Protein AF-A0A3B0TII8-F1 (afdb_monomer_lite)

Radius of gyration: 18.51 Å; chains: 1; bounding box: 38×20×48 Å

Structure (mmCIF, N/CA/C/O backbone):
data_AF-A0A3B0TII8-F1
#
_entry.id   AF-A0A3B0TII8-F1
#
loop_
_atom_site.group_PDB
_atom_site.id
_atom_site.type_symbol
_atom_s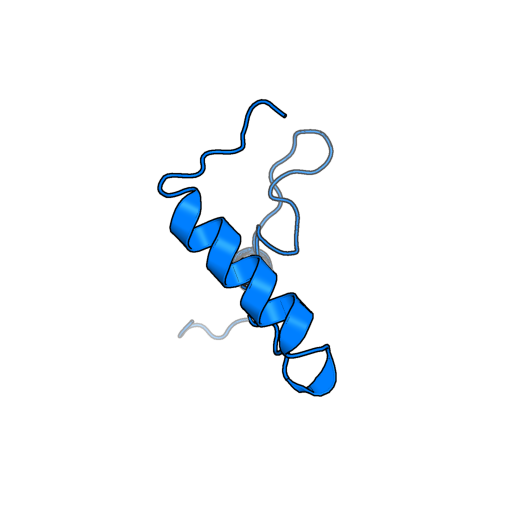ite.label_atom_id
_atom_site.label_alt_id
_atom_site.label_comp_id
_atom_site.label_asym_id
_atom_site.label_entity_id
_atom_site.label_seq_id
_atom_site.pdbx_PDB_ins_code
_atom_site.Cartn_x
_atom_site.Cartn_y
_atom_site.Cartn_z
_atom_site.occupancy
_atom_site.B_iso_or_equiv
_atom_site.auth_seq_id
_atom_site.auth_comp_id
_atom_site.auth_asym_id
_atom_site.auth_atom_id
_atom_site.pdbx_PDB_model_num
ATOM 1 N N . MET A 1 1 ? 12.858 -4.485 14.207 1.00 47.75 1 MET A N 1
ATOM 2 C CA . MET A 1 1 ? 11.870 -3.386 14.344 1.00 47.75 1 MET A CA 1
ATOM 3 C C . MET A 1 1 ? 12.527 -1.992 14.405 1.00 47.75 1 MET A C 1
ATOM 5 O O . MET A 1 1 ? 12.069 -1.147 15.156 1.00 47.75 1 MET A O 1
ATOM 9 N N . LYS A 1 2 ? 13.573 -1.697 13.610 1.00 55.72 2 LYS A N 1
ATOM 10 C CA . LYS A 1 2 ? 14.271 -0.387 13.657 1.00 55.72 2 LYS A CA 1
ATOM 11 C C . LYS A 1 2 ? 13.768 0.663 12.644 1.00 55.72 2 LYS A C 1
ATOM 13 O O . LYS A 1 2 ? 14.253 1.783 12.672 1.00 55.72 2 LYS A O 1
ATOM 18 N N . ASN A 1 3 ? 12.780 0.331 11.804 1.00 84.56 3 ASN A N 1
ATOM 19 C CA . ASN A 1 3 ? 12.358 1.169 10.665 1.00 84.56 3 ASN A CA 1
ATOM 20 C C . ASN A 1 3 ? 10.870 1.569 10.709 1.00 84.56 3 ASN A C 1
ATOM 22 O O . ASN A 1 3 ? 10.285 1.873 9.675 1.00 84.56 3 ASN A O 1
ATOM 26 N N . VAL A 1 4 ? 10.222 1.509 11.876 1.00 92.06 4 VAL A N 1
ATOM 27 C CA . VAL A 1 4 ? 8.799 1.859 12.008 1.00 92.06 4 VAL A CA 1
ATOM 28 C C . VAL A 1 4 ? 8.692 3.229 12.659 1.00 92.06 4 VAL A C 1
ATOM 30 O O . VAL A 1 4 ? 9.026 3.386 13.830 1.00 92.06 4 VAL A O 1
ATOM 33 N N . ILE A 1 5 ? 8.222 4.210 11.893 1.00 94.38 5 ILE A N 1
ATOM 34 C CA . ILE A 1 5 ? 7.951 5.567 12.369 1.00 94.38 5 ILE A CA 1
ATOM 35 C C . ILE A 1 5 ? 6.438 5.762 12.341 1.00 94.38 5 ILE A C 1
ATOM 37 O O . ILE A 1 5 ? 5.818 5.679 11.283 1.00 94.38 5 ILE A O 1
ATOM 41 N N . ILE A 1 6 ? 5.839 6.008 13.507 1.00 95.81 6 ILE A N 1
ATOM 42 C CA . ILE A 1 6 ? 4.405 6.282 13.640 1.00 95.81 6 ILE A CA 1
ATOM 43 C C . ILE A 1 6 ? 4.262 7.721 14.136 1.00 95.81 6 ILE A C 1
ATOM 45 O O . ILE A 1 6 ? 4.429 7.966 15.328 1.00 95.81 6 ILE A O 1
ATOM 49 N N . PRO A 1 7 ? 3.960 8.684 13.251 1.00 96.12 7 PRO A N 1
ATOM 50 C CA . PRO A 1 7 ? 3.891 10.093 13.633 1.00 96.12 7 PRO A CA 1
ATOM 51 C C . PRO A 1 7 ? 2.675 10.417 14.512 1.00 96.12 7 PRO A C 1
ATOM 53 O O . PRO A 1 7 ? 2.689 11.405 15.237 1.00 96.12 7 PRO A O 1
ATOM 56 N N . AS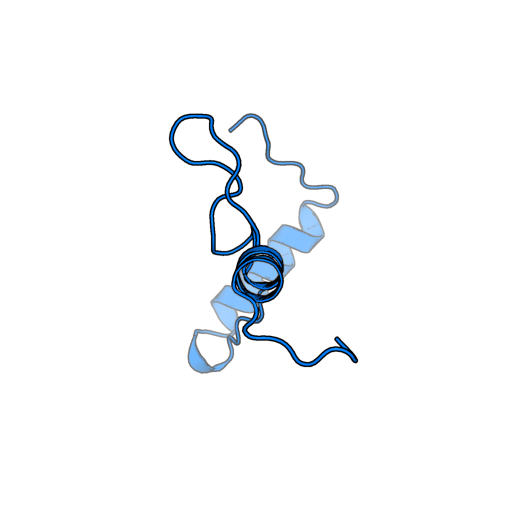N A 1 8 ? 1.616 9.601 14.455 1.00 97.81 8 ASN A N 1
ATOM 57 C CA . ASN A 1 8 ? 0.431 9.752 15.299 1.00 97.81 8 ASN A CA 1
ATOM 58 C C . ASN A 1 8 ? -0.133 8.376 15.684 1.00 97.81 8 ASN A C 1
ATOM 60 O O . ASN A 1 8 ? -0.789 7.706 14.880 1.00 97.81 8 ASN A O 1
ATOM 64 N N . SER A 1 9 ? 0.143 7.954 16.917 1.00 97.31 9 SER A N 1
ATOM 65 C CA . SER A 1 9 ? -0.265 6.655 17.460 1.00 97.31 9 SER A CA 1
ATOM 66 C C . SER A 1 9 ? -1.776 6.522 17.627 1.00 97.31 9 SER A C 1
ATOM 68 O O . SER A 1 9 ? -2.329 5.461 17.339 1.00 97.31 9 SER A O 1
ATOM 70 N N . ASP A 1 10 ? -2.455 7.592 18.037 1.00 98.31 10 ASP A N 1
ATOM 71 C CA . ASP A 1 10 ? -3.885 7.556 18.356 1.00 98.31 10 ASP A CA 1
ATOM 72 C C . ASP A 1 10 ? -4.729 7.415 17.089 1.00 98.31 10 ASP A C 1
ATOM 74 O O . ASP A 1 10 ? -5.663 6.610 17.033 1.00 98.31 10 ASP A O 1
ATOM 78 N N . LYS A 1 11 ? -4.344 8.124 16.019 1.00 98.25 11 LYS A N 1
ATOM 79 C CA . LYS A 1 11 ? -4.965 7.970 14.698 1.00 98.25 11 LYS A CA 1
ATOM 80 C C . LYS A 1 11 ? -4.783 6.550 14.167 1.00 98.25 11 LYS A C 1
ATOM 82 O O . LYS A 1 11 ? -5.732 5.981 13.629 1.00 98.25 11 LYS A O 1
ATOM 87 N N . LEU A 1 12 ? -3.589 5.972 14.324 1.00 97.94 12 LEU A N 1
ATOM 88 C CA . LEU A 1 12 ? -3.325 4.595 13.909 1.00 97.94 12 LEU A CA 1
ATOM 89 C C . LEU A 1 12 ? -4.180 3.600 14.703 1.00 97.94 12 LEU A C 1
ATOM 91 O O . LEU A 1 12 ? -4.756 2.693 14.108 1.00 97.94 12 LEU A O 1
ATOM 95 N N . LYS A 1 13 ? -4.295 3.780 16.024 1.00 98.31 13 LYS A N 1
ATOM 96 C CA . LYS A 1 13 ? -5.130 2.932 16.882 1.00 98.31 13 LYS A CA 1
ATOM 97 C C . LYS A 1 13 ? -6.588 2.937 16.413 1.00 98.31 13 LYS A C 1
ATOM 99 O O . LYS A 1 13 ? -7.121 1.874 16.107 1.00 98.31 13 LYS A O 1
ATOM 104 N N . LYS A 1 14 ? -7.179 4.124 16.241 1.00 98.50 14 LYS A N 1
ATOM 105 C CA . LYS A 1 14 ? -8.567 4.273 15.777 1.00 98.50 14 LYS A CA 1
ATOM 106 C C . LYS A 1 14 ? -8.787 3.698 14.375 1.00 98.50 14 LYS A C 1
ATOM 108 O O . LYS A 1 14 ? -9.816 3.090 14.103 1.00 98.50 14 LYS A O 1
ATOM 113 N N . LEU A 1 15 ? -7.815 3.865 13.474 1.00 97.56 15 LEU A N 1
ATOM 114 C CA . LEU A 1 15 ? -7.877 3.276 12.135 1.00 97.56 15 LEU A CA 1
ATOM 115 C C . LEU A 1 15 ? -7.918 1.741 12.195 1.00 97.56 15 LEU A C 1
ATOM 117 O O . LEU A 1 15 ? -8.714 1.131 11.486 1.00 97.56 15 LEU A O 1
ATOM 121 N N . LYS A 1 16 ? -7.092 1.122 13.049 1.00 97.69 16 LYS A N 1
ATOM 122 C CA . LYS A 1 16 ? -7.078 -0.337 13.232 1.00 97.69 16 LYS A CA 1
ATOM 123 C C . LYS A 1 16 ? -8.399 -0.856 13.801 1.00 97.69 16 LYS A C 1
ATOM 125 O O . LYS A 1 16 ? -8.890 -1.863 13.302 1.00 97.69 16 LYS A O 1
ATOM 130 N N . GLU A 1 17 ? -8.966 -0.168 14.792 1.00 98.38 17 GLU A N 1
ATOM 131 C CA . GLU A 1 17 ? -10.278 -0.496 15.377 1.00 98.38 17 GLU A CA 1
ATOM 132 C C . GLU A 1 17 ? -11.380 -0.445 14.308 1.00 98.38 17 GLU A C 1
ATOM 134 O O . GLU A 1 17 ? -12.054 -1.441 14.073 1.00 98.38 17 GLU A O 1
ATOM 139 N N . ASN A 1 18 ? -11.463 0.648 13.542 1.00 97.75 18 ASN A N 1
ATOM 140 C CA . ASN A 1 18 ? -12.459 0.792 12.475 1.00 97.75 18 ASN A CA 1
ATOM 141 C C . ASN A 1 18 ? -12.360 -0.298 11.391 1.00 97.75 18 ASN A C 1
ATOM 143 O O . ASN A 1 18 ? -13.382 -0.762 10.887 1.00 97.75 18 ASN A O 1
ATOM 147 N N . ILE A 1 19 ? -11.139 -0.688 10.998 1.00 97.75 19 ILE A N 1
ATOM 148 C CA . ILE A 1 19 ? -10.927 -1.765 10.017 1.00 97.75 19 ILE A CA 1
ATOM 149 C C . ILE A 1 19 ? -11.386 -3.110 10.592 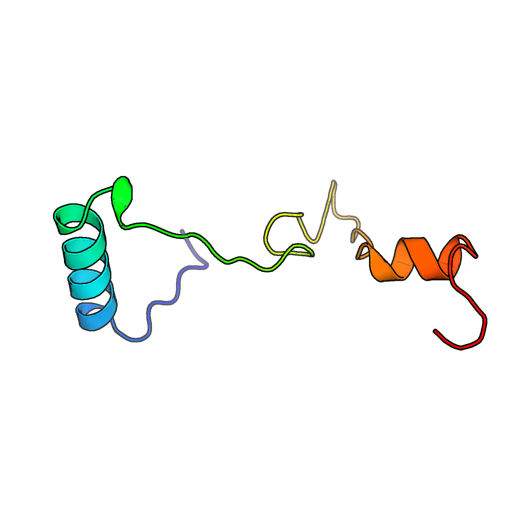1.00 97.75 19 ILE A C 1
ATOM 151 O O . ILE A 1 19 ? -12.049 -3.875 9.889 1.00 97.75 19 ILE A O 1
ATOM 155 N N . ALA A 1 20 ? -11.053 -3.392 11.855 1.00 97.31 20 ALA A N 1
ATOM 156 C CA . ALA A 1 20 ? -11.445 -4.626 12.527 1.00 97.31 20 ALA A CA 1
ATOM 157 C C . ALA A 1 20 ? -12.973 -4.732 12.667 1.00 97.31 20 ALA A C 1
ATOM 159 O O . ALA A 1 20 ? -13.550 -5.742 12.262 1.00 97.31 20 ALA A O 1
ATOM 160 N N . ASP A 1 21 ? -13.626 -3.668 13.138 1.00 98.19 21 ASP A N 1
ATOM 161 C CA . ASP A 1 21 ? -15.077 -3.617 13.347 1.00 98.19 21 ASP A CA 1
ATOM 162 C C . ASP A 1 21 ? -15.858 -3.644 12.022 1.00 98.19 21 ASP A C 1
ATOM 164 O O . ASP A 1 21 ? -16.951 -4.209 11.931 1.00 98.19 21 ASP A O 1
ATOM 168 N N . GLY A 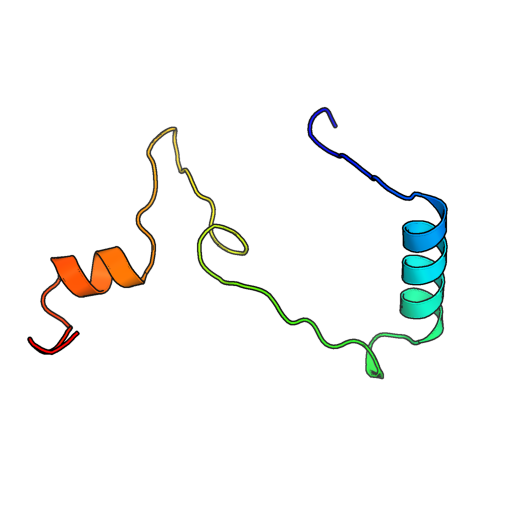1 22 ? -15.302 -3.045 10.964 1.00 97.06 22 GLY A N 1
ATOM 169 C CA . GLY A 1 22 ? -15.911 -3.018 9.633 1.00 97.06 22 GLY A CA 1
ATOM 170 C C . GLY A 1 22 ? -15.921 -4.379 8.928 1.00 97.06 22 GLY A C 1
ATOM 171 O O . GLY A 1 22 ? -16.842 -4.662 8.152 1.00 97.06 22 GLY A O 1
ATOM 172 N N . GLY A 1 23 ? -14.926 -5.222 9.212 1.00 96.88 23 GLY A N 1
ATOM 173 C CA . GLY A 1 23 ? -14.774 -6.560 8.646 1.00 96.88 23 GLY A CA 1
ATOM 174 C C . GLY A 1 23 ? -14.355 -6.588 7.169 1.00 96.88 23 GLY A C 1
ATOM 175 O O . GLY A 1 23 ? -14.424 -5.601 6.435 1.00 96.88 23 GLY A O 1
ATOM 176 N N . ALA A 1 24 ? -13.946 -7.770 6.698 1.00 95.94 24 ALA A N 1
ATOM 177 C CA . ALA A 1 24 ? -13.334 -7.945 5.374 1.00 95.94 24 ALA A CA 1
ATOM 178 C C . ALA A 1 24 ? -14.238 -7.535 4.199 1.00 95.94 24 ALA A C 1
ATOM 180 O O . ALA A 1 24 ? -13.748 -7.040 3.191 1.00 95.94 24 ALA A O 1
ATOM 181 N N . LYS A 1 25 ? -15.565 -7.677 4.332 1.00 97.50 25 LYS A N 1
ATOM 182 C CA . LYS A 1 25 ? -16.522 -7.292 3.277 1.00 97.50 25 LYS A CA 1
ATOM 183 C C . 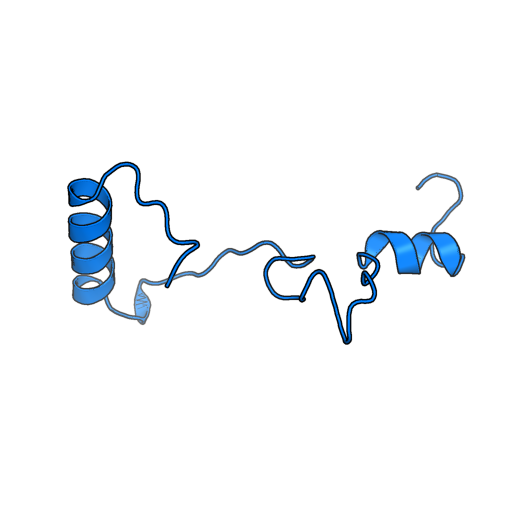LYS A 1 25 ? -16.507 -5.792 2.962 1.00 97.50 25 LYS A C 1
ATOM 185 O O . LYS A 1 25 ? -16.967 -5.402 1.896 1.00 97.50 25 LYS A O 1
ATOM 190 N N . LYS A 1 26 ? -16.025 -4.964 3.892 1.00 97.00 26 LYS A N 1
ATOM 191 C CA . LYS A 1 26 ? -15.927 -3.505 3.747 1.00 97.00 26 LYS A CA 1
ATOM 192 C C . LYS A 1 26 ? -14.487 -3.030 3.538 1.00 97.00 26 LYS A C 1
ATOM 194 O O . LYS A 1 26 ? -14.254 -1.826 3.479 1.00 97.00 26 LYS A O 1
ATOM 199 N N . LEU A 1 27 ? -13.526 -3.950 3.450 1.00 96.75 27 LEU A N 1
ATOM 200 C CA . LEU A 1 27 ? -12.121 -3.625 3.257 1.00 96.75 27 LEU A CA 1
ATOM 201 C C . LEU A 1 27 ? -11.773 -3.681 1.770 1.00 96.75 27 LEU A C 1
ATOM 203 O O . LEU A 1 27 ? -11.911 -4.717 1.125 1.00 96.75 27 LEU A O 1
ATOM 207 N N . HIS A 1 28 ? -11.266 -2.570 1.249 1.00 96.75 28 HIS A N 1
ATOM 208 C CA . HIS A 1 28 ? -10.652 -2.495 -0.070 1.00 96.75 28 HIS A CA 1
ATOM 209 C C . HIS A 1 28 ? -9.178 -2.115 0.088 1.00 96.75 28 HIS A C 1
ATOM 211 O O . HIS A 1 28 ? -8.853 -1.214 0.863 1.00 96.75 28 HIS A O 1
ATOM 217 N N . VAL A 1 29 ? -8.293 -2.805 -0.631 1.00 95.56 29 VAL A N 1
ATOM 218 C CA . VAL A 1 29 ? -6.850 -2.541 -0.616 1.00 95.56 29 VAL A CA 1
ATOM 219 C C . VAL A 1 29 ? -6.461 -1.883 -1.932 1.00 95.56 29 VAL A C 1
ATOM 221 O O . VAL A 1 29 ? -6.647 -2.470 -2.994 1.00 95.56 29 VAL A O 1
ATOM 224 N N . LEU A 1 30 ? -5.889 -0.685 -1.838 1.00 96.62 30 LEU A N 1
ATOM 225 C CA . LEU A 1 30 ? -5.285 0.042 -2.948 1.00 96.62 30 LEU A CA 1
ATOM 226 C C . LEU A 1 30 ? -3.806 0.256 -2.622 1.00 96.62 30 LEU A C 1
ATOM 228 O O . LEU A 1 30 ? -3.485 0.842 -1.587 1.00 96.62 30 LEU A O 1
ATOM 232 N N . ALA A 1 31 ? -2.918 -0.234 -3.482 1.00 94.38 31 ALA A N 1
ATOM 233 C CA . ALA A 1 31 ? -1.476 -0.154 -3.289 1.00 94.38 31 ALA A CA 1
ATOM 234 C C . ALA A 1 31 ? -0.763 0.137 -4.614 1.00 94.38 31 ALA A C 1
ATOM 236 O O . ALA A 1 31 ? -1.230 -0.272 -5.676 1.00 94.38 31 ALA A O 1
ATOM 237 N N . ASP A 1 32 ? 0.373 0.828 -4.523 1.00 93.44 32 ASP A N 1
ATOM 238 C CA . ASP A 1 32 ? 1.342 0.930 -5.616 1.00 93.44 32 ASP A CA 1
ATOM 239 C C . ASP A 1 32 ? 2.045 -0.425 -5.830 1.00 93.44 32 ASP A C 1
ATOM 241 O O . ASP A 1 32 ? 2.061 -1.271 -4.933 1.00 93.44 32 ASP A O 1
ATOM 245 N N . PHE A 1 33 ? 2.619 -0.651 -7.010 1.00 88.44 33 PHE A N 1
ATOM 246 C CA . PHE A 1 33 ? 3.266 -1.915 -7.358 1.00 88.44 33 PHE A CA 1
ATOM 247 C C . PHE A 1 33 ? 4.778 -1.871 -7.120 1.00 88.44 33 PHE A C 1
ATOM 249 O O . PHE A 1 33 ? 5.296 -2.572 -6.242 1.00 88.44 33 PHE A O 1
ATOM 256 N N . ASP A 1 34 ? 5.491 -1.044 -7.886 1.00 88.69 34 ASP A N 1
ATOM 257 C CA . ASP A 1 34 ? 6.950 -1.023 -7.888 1.00 88.69 34 ASP A CA 1
ATOM 258 C C . ASP A 1 34 ? 7.496 -0.547 -6.537 1.00 88.69 34 ASP A C 1
ATOM 260 O O . ASP A 1 34 ? 7.146 0.521 -6.046 1.00 88.69 34 ASP A O 1
ATOM 264 N N . ARG A 1 35 ? 8.392 -1.333 -5.926 1.00 87.19 35 ARG A N 1
ATOM 265 C CA . ARG A 1 35 ? 9.011 -1.041 -4.613 1.00 87.19 35 ARG A CA 1
ATOM 266 C C . ARG A 1 35 ? 8.037 -1.004 -3.424 1.00 87.19 35 ARG A C 1
ATOM 268 O O . ARG A 1 35 ? 8.478 -0.711 -2.313 1.00 87.19 35 ARG A O 1
ATOM 275 N N . THR A 1 36 ? 6.759 -1.315 -3.643 1.00 88.88 36 THR A N 1
ATOM 276 C CA . THR A 1 36 ? 5.743 -1.486 -2.594 1.00 88.88 36 THR A CA 1
ATOM 277 C C . THR A 1 36 ? 5.351 -2.958 -2.472 1.00 88.88 36 THR A C 1
ATOM 279 O O . THR A 1 36 ? 5.511 -3.543 -1.403 1.00 88.88 36 THR A O 1
ATOM 282 N N . LEU A 1 37 ? 4.887 -3.577 -3.565 1.00 88.44 37 LEU A N 1
ATOM 283 C CA . LEU A 1 37 ? 4.636 -5.022 -3.639 1.00 88.44 37 LEU A CA 1
ATOM 284 C C . LEU A 1 37 ? 5.871 -5.788 -4.123 1.00 88.44 37 LEU A C 1
ATOM 286 O O . LEU A 1 37 ? 6.092 -6.924 -3.706 1.00 88.44 37 LEU A O 1
ATOM 290 N N . THR A 1 38 ? 6.692 -5.168 -4.974 1.00 87.19 38 THR A N 1
ATOM 291 C CA . THR A 1 38 ? 8.012 -5.693 -5.346 1.00 87.19 38 THR A CA 1
ATOM 292 C C . THR A 1 38 ? 9.098 -5.132 -4.437 1.00 87.19 38 THR A C 1
ATOM 294 O O . THR A 1 38 ? 8.985 -4.025 -3.912 1.00 87.19 38 THR A O 1
ATOM 297 N N . THR A 1 39 ? 10.176 -5.885 -4.219 1.00 80.12 39 THR A N 1
ATOM 298 C CA . THR A 1 39 ? 11.307 -5.392 -3.429 1.00 80.12 39 THR A CA 1
ATOM 299 C C . THR A 1 39 ? 12.197 -4.487 -4.275 1.00 80.12 39 THR A C 1
ATOM 301 O O . THR A 1 39 ? 12.446 -4.739 -5.452 1.00 80.12 39 THR A O 1
ATOM 304 N N . ALA A 1 40 ? 12.732 -3.429 -3.662 1.00 78.31 40 ALA A N 1
ATOM 305 C CA . ALA A 1 40 ? 13.679 -2.544 -4.340 1.00 78.31 40 ALA A CA 1
ATOM 306 C C . ALA A 1 40 ? 15.036 -3.222 -4.625 1.00 78.31 40 ALA A C 1
ATOM 308 O O . ALA A 1 40 ? 15.766 -2.773 -5.510 1.00 78.31 40 ALA A O 1
ATOM 309 N N . PHE A 1 41 ? 15.361 -4.293 -3.890 1.00 79.19 41 PHE A N 1
ATOM 310 C CA . PHE A 1 41 ? 16.617 -5.031 -3.992 1.00 79.19 41 PHE A CA 1
ATOM 311 C C . PHE A 1 41 ? 16.390 -6.544 -3.902 1.00 79.19 41 PHE A C 1
ATOM 313 O O . PHE A 1 41 ? 15.484 -7.000 -3.199 1.00 79.19 41 PHE A O 1
ATOM 320 N N . VAL A 1 42 ? 17.239 -7.308 -4.587 1.00 78.19 42 VAL A N 1
ATOM 321 C CA . VAL A 1 42 ? 17.373 -8.770 -4.475 1.00 78.19 42 VAL A CA 1
ATOM 322 C C . VAL A 1 42 ? 18.872 -9.066 -4.471 1.00 78.19 42 VAL A C 1
ATOM 324 O O . VAL A 1 42 ? 19.575 -8.576 -5.347 1.00 78.19 42 VAL A O 1
ATOM 327 N N . ASP A 1 43 ? 19.366 -9.785 -3.461 1.00 83.00 43 ASP A N 1
ATOM 328 C CA . ASP A 1 43 ? 20.796 -10.110 -3.280 1.00 83.00 43 ASP A CA 1
ATOM 329 C C . ASP A 1 43 ? 21.743 -8.892 -3.275 1.00 83.00 43 ASP A C 1
ATOM 331 O O . ASP A 1 43 ? 22.887 -8.955 -3.709 1.00 83.00 43 ASP A O 1
ATOM 335 N N . GLY A 1 44 ? 21.259 -7.751 -2.773 1.00 82.75 44 GLY A N 1
ATOM 336 C CA . GLY A 1 44 ? 22.017 -6.494 -2.735 1.00 82.75 44 GLY A CA 1
ATOM 337 C C . GLY A 1 44 ? 21.988 -5.698 -4.043 1.00 82.75 44 GLY A C 1
ATOM 338 O O . GLY A 1 44 ? 22.354 -4.524 -4.043 1.00 82.75 44 GLY A O 1
ATOM 339 N N . GLU A 1 45 ? 21.471 -6.273 -5.128 1.00 82.25 45 GLU A N 1
ATOM 340 C CA . GLU A 1 45 ? 21.311 -5.581 -6.403 1.00 82.25 45 GLU A CA 1
ATOM 341 C C . GLU A 1 45 ? 19.952 -4.897 -6.511 1.00 82.25 45 GLU A C 1
ATOM 343 O O . GLU A 1 45 ? 18.908 -5.450 -6.150 1.00 82.25 45 GLU A O 1
ATOM 348 N N . ARG A 1 46 ? 19.954 -3.668 -7.032 1.00 82.88 46 ARG A N 1
ATOM 349 C CA . ARG A 1 46 ? 18.732 -2.890 -7.239 1.00 82.88 46 ARG A CA 1
ATOM 350 C C . ARG A 1 46 ? 17.927 -3.484 -8.389 1.00 82.88 46 ARG A C 1
ATOM 352 O O . ARG A 1 46 ? 18.442 -3.628 -9.495 1.00 82.88 46 ARG A O 1
ATOM 359 N N . ARG A 1 47 ? 16.639 -3.748 -8.161 1.00 85.38 47 ARG A N 1
ATOM 360 C CA . ARG A 1 47 ? 15.735 -4.197 -9.226 1.00 85.38 47 ARG A CA 1
ATOM 361 C C . ARG A 1 47 ? 15.114 -3.007 -9.973 1.00 85.38 47 ARG A C 1
ATOM 363 O O . ARG A 1 47 ? 14.727 -2.020 -9.334 1.00 85.38 47 ARG A O 1
ATOM 370 N N . PRO A 1 48 ? 15.041 -3.066 -11.317 1.00 84.44 48 PRO A N 1
ATOM 371 C CA . PRO A 1 48 ? 14.371 -2.044 -12.109 1.00 84.44 48 PRO A CA 1
ATOM 372 C C . PRO A 1 48 ? 12.862 -2.071 -11.848 1.00 84.44 48 PRO A C 1
ATOM 374 O O . PRO A 1 48 ? 12.288 -3.120 -11.567 1.00 84.44 48 PRO A O 1
ATOM 377 N N . SER A 1 49 ? 12.223 -0.907 -11.947 1.00 85.94 49 SER A N 1
ATOM 378 C CA . SER A 1 49 ? 10.759 -0.815 -12.024 1.00 85.94 49 SER A CA 1
ATOM 379 C C . SER A 1 49 ? 10.253 -1.420 -13.331 1.00 85.94 49 SER A C 1
ATOM 381 O O . SER A 1 49 ? 10.999 -1.433 -14.316 1.00 85.94 49 SER A O 1
ATOM 383 N N . ILE A 1 50 ? 8.979 -1.817 -13.384 1.00 88.44 50 ILE A N 1
ATOM 384 C CA . ILE A 1 50 ? 8.353 -2.327 -14.617 1.00 88.44 50 ILE A CA 1
ATOM 385 C C . ILE A 1 50 ? 8.596 -1.370 -15.787 1.00 88.44 50 ILE A C 1
ATOM 387 O O . ILE A 1 50 ? 9.004 -1.799 -16.864 1.00 88.44 50 ILE A O 1
ATOM 391 N N . ILE A 1 51 ? 8.423 -0.064 -15.573 1.00 86.12 51 ILE A N 1
ATOM 392 C CA . ILE A 1 51 ? 8.582 0.913 -16.654 1.00 86.12 51 ILE A CA 1
ATOM 393 C C . ILE A 1 51 ? 10.001 0.969 -17.232 1.00 86.12 51 ILE A C 1
ATOM 395 O O . ILE A 1 51 ? 10.174 1.212 -18.423 1.00 86.12 51 ILE A O 1
ATOM 399 N N . SER A 1 52 ? 11.019 0.703 -16.413 1.00 86.38 52 SER A N 1
ATOM 400 C CA . SER A 1 52 ? 12.407 0.655 -16.882 1.00 86.38 52 SER A CA 1
ATOM 401 C C . SER A 1 52 ? 12.610 -0.540 -17.806 1.00 86.38 52 SER A C 1
ATOM 403 O O . SER A 1 52 ? 13.152 -0.384 -18.891 1.00 86.38 52 SER A O 1
ATOM 405 N N . VAL A 1 53 ? 12.075 -1.703 -17.423 1.00 88.88 53 VAL A N 1
ATOM 406 C CA . VAL A 1 53 ? 12.134 -2.918 -18.246 1.00 88.88 53 VAL A CA 1
ATOM 407 C C . VAL A 1 53 ? 11.426 -2.714 -19.589 1.00 88.88 53 VAL A C 1
ATOM 409 O O . VAL A 1 53 ? 11.929 -3.151 -20.621 1.00 88.88 53 VAL A O 1
ATOM 412 N N . LEU A 1 54 ? 10.280 -2.027 -19.596 1.00 89.88 54 LEU A N 1
ATOM 413 C CA . LEU A 1 54 ? 9.526 -1.768 -20.825 1.00 89.88 54 LEU A CA 1
ATOM 414 C C . LEU A 1 54 ? 10.265 -0.829 -21.794 1.00 89.88 54 LEU A C 1
ATOM 416 O O . LEU A 1 54 ? 10.254 -1.082 -22.999 1.00 89.88 54 LEU A O 1
ATOM 420 N N . ARG A 1 55 ? 10.929 0.213 -21.273 1.00 87.25 55 ARG A N 1
ATOM 421 C CA . ARG A 1 55 ? 11.755 1.142 -22.066 1.00 87.25 55 ARG A CA 1
ATOM 422 C C . ARG A 1 55 ? 12.977 0.453 -22.656 1.00 87.25 55 ARG A C 1
ATOM 424 O O . ARG A 1 55 ? 13.184 0.520 -23.863 1.00 87.25 55 ARG A O 1
ATOM 431 N N . ASP A 1 56 ? 13.733 -0.254 -21.822 1.00 88.38 56 ASP A N 1
ATOM 432 C CA . ASP A 1 56 ? 14.977 -0.907 -22.241 1.00 88.38 56 ASP A CA 1
ATOM 433 C C . ASP A 1 56 ? 14.715 -2.064 -23.221 1.00 88.38 56 ASP A C 1
ATOM 435 O O . ASP A 1 56 ? 15.540 -2.360 -24.082 1.00 88.38 56 ASP A O 1
ATOM 439 N N . GLY A 1 57 ? 13.546 -2.705 -23.118 1.00 88.31 57 GLY A N 1
ATOM 440 C CA . GLY A 1 57 ? 13.129 -3.790 -24.004 1.00 88.31 57 GLY A CA 1
ATOM 441 C C . GLY A 1 57 ? 12.541 -3.353 -25.350 1.00 88.31 57 GLY A C 1
ATOM 442 O O . GLY A 1 57 ? 12.206 -4.218 -26.154 1.00 88.31 57 GLY A O 1
ATOM 443 N N . GLY A 1 58 ? 12.382 -2.048 -25.606 1.00 88.94 58 GLY A N 1
ATOM 444 C CA . GLY A 1 58 ? 11.801 -1.545 -26.859 1.00 88.94 58 GLY A CA 1
ATOM 445 C C . GLY A 1 58 ? 10.317 -1.887 -27.044 1.00 88.94 58 GLY A C 1
ATOM 446 O O . GLY A 1 58 ? 9.825 -1.917 -28.169 1.00 88.94 58 GLY A O 1
ATOM 447 N N . TYR A 1 59 ? 9.597 -2.156 -25.950 1.00 91.12 59 TYR A N 1
ATOM 448 C CA . TYR A 1 59 ? 8.169 -2.504 -25.974 1.00 91.12 59 TYR A CA 1
ATOM 449 C C . TYR A 1 59 ? 7.249 -1.281 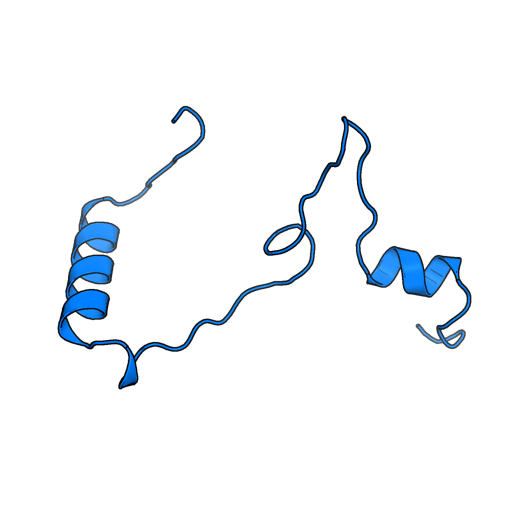-26.040 1.00 91.12 59 TYR A C 1
ATOM 451 O O . TYR A 1 59 ? 6.027 -1.422 -26.097 1.00 91.12 59 TYR A O 1
ATOM 459 N N . LEU A 1 60 ? 7.826 -0.084 -25.983 1.00 89.31 60 LEU A N 1
ATOM 460 C CA . LEU A 1 60 ? 7.109 1.178 -25.945 1.00 89.31 60 LEU A CA 1
ATOM 461 C C . LEU A 1 60 ? 7.242 1.903 -27.282 1.00 89.31 60 LEU A C 1
ATOM 463 O O . LEU A 1 60 ? 8.263 1.817 -27.964 1.00 89.31 60 LEU A O 1
ATOM 467 N N . THR A 1 61 ? 6.187 2.617 -27.660 1.00 88.06 61 THR A N 1
ATOM 468 C CA . THR A 1 61 ? 6.204 3.504 -28.825 1.00 88.06 61 THR A CA 1
ATOM 469 C C . THR A 1 61 ? 7.144 4.690 -28.583 1.00 88.06 61 THR A C 1
ATOM 471 O O . THR A 1 61 ? 7.313 5.075 -27.429 1.00 88.06 61 THR A O 1
ATOM 474 N N . PRO A 1 62 ? 7.683 5.335 -29.636 1.00 79.25 62 PRO A N 1
ATOM 475 C CA . PRO A 1 62 ? 8.573 6.496 -29.495 1.00 79.25 62 PRO A CA 1
ATOM 476 C C . PRO A 1 62 ? 8.001 7.658 -28.668 1.00 79.25 62 PRO A C 1
ATOM 478 O O . PRO A 1 62 ? 8.762 8.433 -28.097 1.00 79.25 62 PRO A O 1
ATOM 481 N N . ASP A 1 63 ? 6.672 7.767 -28.598 1.00 80.62 63 ASP A N 1
ATOM 482 C CA . ASP A 1 63 ? 5.960 8.829 -27.878 1.00 80.62 63 ASP A CA 1
ATOM 483 C C . ASP A 1 63 ? 5.804 8.567 -26.361 1.00 80.62 63 ASP A C 1
ATOM 485 O O . ASP A 1 63 ? 5.051 9.275 -25.689 1.00 80.62 63 ASP A O 1
ATOM 489 N N . TYR A 1 64 ? 6.476 7.546 -25.815 1.00 75.94 64 TYR A N 1
ATOM 490 C CA . TYR A 1 64 ? 6.394 7.113 -24.411 1.00 75.94 64 TYR A CA 1
ATOM 491 C C . TYR A 1 64 ? 7.775 7.110 -23.724 1.00 75.94 64 TYR A C 1
ATOM 493 O O . TYR A 1 64 ? 7.888 7.538 -22.540 1.00 75.94 64 TYR A O 1
#

Sequence (64 aa):
MKNVIIPNSDKLKKLKENIADGGAKKLHVLADFDRTLTTAFVDGERRPSIISVLRDGGYLTPDY

Secondary structure (DSSP, 8-state):
--S---S-HHHHHHHHHHHHHH-GGG-------TTTTS-SEETTEEPPPHHHHHHHTT-S-TT-

Foldseek 3Di:
DPPDDDPDPVVVVVVVVCDVVVDPVPDDDDDDPPCTVDPQDDPNDGDDDPVVVCVVVVVDDPVD

pLDDT: mean 89.43, std 9.38, range [47.75, 98.5]

Organism: NCBI:txid652676